Protein AF-A0A3B1CTA8-F1 (afdb_monomer_lite)

pLDDT: mean 93.37, std 6.61, range [57.34, 98.19]

Radius of gyration: 13.57 Å; chains: 1; bounding box: 31×24×38 Å

Secondary structure (DSSP, 8-state):
------EEEEEE-STT-EEEEEEEEE-TTS-EEEEEEEEE--TTSEEEEEE---S-BGGGTB-PPEEEEETTEEEEE---HHHHHHT-EEEEE----

Organism: NCBI:txid652676

Structure (mmCIF, N/CA/C/O backbone):
data_AF-A0A3B1CTA8-F1
#
_entry.id   AF-A0A3B1CTA8-F1
#
loop_
_atom_site.group_PDB
_atom_site.id
_atom_site.type_symbol
_atom_site.label_atom_id
_atom_site.label_alt_id
_atom_site.label_comp_id
_atom_site.label_asym_id
_atom_site.label_entity_id
_atom_site.label_seq_id
_atom_site.pdbx_PDB_ins_code
_atom_site.Cartn_x
_atom_site.Cartn_y
_atom_site.Cartn_z
_atom_site.occupancy
_atom_site.B_iso_or_equiv
_atom_site.auth_seq_id
_atom_site.auth_comp_id
_atom_site.auth_asym_id
_atom_site.auth_atom_id
_atom_site.pdbx_PDB_model_num
ATOM 1 N N . TYR A 1 1 ? 1.919 5.613 -18.106 1.00 69.62 1 TYR A N 1
ATOM 2 C CA . TYR A 1 1 ? 1.056 4.932 -17.127 1.00 69.62 1 TYR A CA 1
ATOM 3 C C . TYR A 1 1 ? 0.727 3.574 -17.699 1.00 69.62 1 TYR A C 1
ATOM 5 O O . TYR A 1 1 ? 0.422 3.510 -18.883 1.00 69.62 1 TYR A O 1
ATOM 13 N N . GLU A 1 2 ? 0.857 2.525 -16.899 1.00 77.50 2 GLU A N 1
ATOM 14 C CA . GLU A 1 2 ? 0.500 1.154 -17.264 1.00 77.50 2 GLU A CA 1
ATOM 15 C C . GLU A 1 2 ? -0.755 0.773 -16.477 1.00 77.50 2 GLU A C 1
ATOM 17 O O . GLU A 1 2 ? -0.893 1.169 -15.317 1.00 77.50 2 GLU A O 1
ATOM 22 N N . PHE A 1 3 ? -1.690 0.071 -17.114 1.00 84.62 3 PHE A N 1
ATOM 23 C CA . PHE A 1 3 ? -2.849 -0.468 -16.415 1.00 84.62 3 PHE A CA 1
ATOM 24 C C . PHE A 1 3 ? -2.487 -1.844 -15.859 1.00 84.62 3 PHE A C 1
ATOM 26 O O . PHE A 1 3 ? -2.187 -2.757 -16.623 1.00 84.62 3 PHE A O 1
ATOM 33 N N . VAL A 1 4 ? -2.540 -1.979 -14.536 1.00 89.25 4 VAL A N 1
ATOM 34 C CA . VAL A 1 4 ? -2.288 -3.230 -13.812 1.00 89.25 4 VAL A CA 1
ATOM 35 C C . VAL A 1 4 ? -3.454 -3.516 -12.864 1.00 89.25 4 VAL A C 1
ATOM 37 O O . VAL A 1 4 ? -4.062 -2.561 -12.367 1.00 89.25 4 VAL A O 1
ATOM 40 N N . PRO A 1 5 ? -3.763 -4.792 -12.564 1.00 92.88 5 PRO A N 1
ATOM 41 C CA . PRO A 1 5 ? -4.760 -5.133 -11.548 1.00 92.88 5 PRO A CA 1
ATOM 42 C C . PRO A 1 5 ? -4.442 -4.518 -10.177 1.00 92.88 5 PRO A C 1
ATOM 44 O O . PRO A 1 5 ? -5.342 -4.027 -9.496 1.00 92.88 5 PRO A O 1
ATOM 47 N N . GLY A 1 6 ? -3.156 -4.489 -9.807 1.00 95.69 6 GLY A N 1
ATOM 48 C CA . GLY A 1 6 ? -2.670 -3.977 -8.528 1.00 95.69 6 GLY A CA 1
ATOM 49 C C . GLY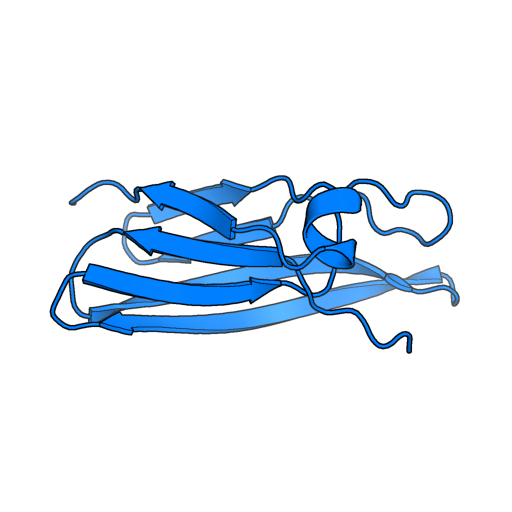 A 1 6 ? -2.832 -4.992 -7.397 1.00 95.69 6 GLY A C 1
ATOM 50 O O . GLY A 1 6 ? -3.832 -5.695 -7.316 1.00 95.69 6 GLY A O 1
ATOM 51 N N . ALA A 1 7 ? -1.857 -5.064 -6.492 1.00 97.62 7 ALA A N 1
ATOM 52 C CA . ALA A 1 7 ? -1.922 -5.986 -5.361 1.00 97.62 7 ALA A CA 1
ATOM 53 C C . ALA A 1 7 ? -3.040 -5.551 -4.406 1.00 97.62 7 ALA A C 1
ATOM 55 O O . ALA A 1 7 ? -3.199 -4.359 -4.144 1.00 97.62 7 ALA A O 1
ATOM 56 N N . ILE A 1 8 ? -3.803 -6.492 -3.856 1.00 98.19 8 ILE A N 1
ATOM 57 C CA . ILE A 1 8 ? -4.865 -6.172 -2.896 1.00 98.19 8 ILE A CA 1
ATOM 58 C C . ILE A 1 8 ? -4.265 -6.246 -1.496 1.00 98.19 8 ILE A C 1
ATOM 60 O O . ILE A 1 8 ? -3.949 -7.322 -1.010 1.00 98.19 8 ILE A O 1
ATOM 64 N N . LEU A 1 9 ? -4.095 -5.114 -0.826 1.00 97.88 9 LEU A N 1
ATOM 65 C CA . LEU A 1 9 ? -3.718 -5.083 0.580 1.00 97.88 9 LEU A CA 1
ATOM 66 C C . LEU A 1 9 ? -4.972 -5.206 1.444 1.00 97.88 9 LEU A C 1
ATOM 68 O O . LEU A 1 9 ? -5.754 -4.262 1.518 1.00 97.88 9 LEU A O 1
ATOM 72 N N . SER A 1 10 ? -5.128 -6.347 2.106 1.00 97.69 10 SER A N 1
ATOM 73 C CA . SER A 1 10 ? -6.157 -6.579 3.114 1.00 97.69 10 SER A CA 1
ATOM 74 C C . SER A 1 10 ? -5.583 -6.305 4.500 1.00 97.69 10 SER A C 1
ATOM 76 O O . SER A 1 10 ? -4.618 -6.943 4.927 1.00 97.69 10 SER A O 1
ATOM 78 N N . ILE A 1 11 ? -6.149 -5.314 5.183 1.00 96.56 11 ILE A N 1
ATOM 79 C CA . ILE A 1 11 ? -5.705 -4.840 6.493 1.00 96.56 11 ILE A CA 1
ATOM 80 C C . ILE A 1 11 ? -6.743 -5.246 7.531 1.00 96.56 11 ILE A C 1
ATOM 82 O O . ILE A 1 11 ? -7.910 -4.877 7.387 1.00 96.56 11 ILE A O 1
ATOM 86 N N . SER A 1 12 ? -6.312 -5.918 8.597 1.00 95.50 12 SER A N 1
ATOM 87 C CA . SER A 1 12 ? -7.089 -6.069 9.834 1.00 95.50 12 SER A CA 1
ATOM 88 C C . SER A 1 12 ? -6.459 -5.226 10.944 1.00 95.50 12 SER A C 1
ATOM 90 O O . SER A 1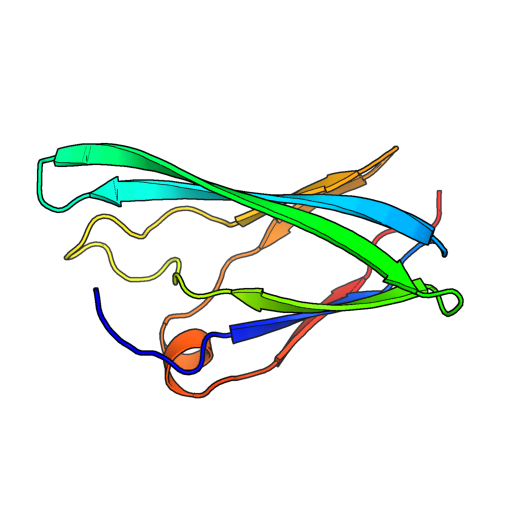 12 ? -5.240 -5.178 11.066 1.00 95.50 12 SER A O 1
ATOM 92 N N . GLY A 1 13 ? -7.260 -4.556 11.765 1.00 92.50 13 GLY A N 1
ATOM 93 C CA . GLY A 1 13 ? -6.776 -3.722 12.866 1.00 92.50 13 GLY A CA 1
ATOM 94 C C . GLY A 1 13 ? -7.917 -3.104 13.677 1.00 92.50 13 GLY A C 1
ATOM 95 O O . GLY A 1 13 ? -9.062 -3.549 13.558 1.00 92.50 13 GLY A O 1
ATOM 96 N N . PRO A 1 14 ? -7.644 -2.067 14.490 1.00 93.12 14 PRO A N 1
ATOM 97 C CA . PRO A 1 14 ? -8.682 -1.387 15.259 1.00 93.12 14 PRO A CA 1
ATOM 98 C C . PRO A 1 14 ? -9.815 -0.862 14.352 1.00 93.12 14 PRO A C 1
ATOM 100 O O . PRO A 1 14 ? -9.527 -0.336 13.270 1.00 93.12 14 PRO A O 1
ATOM 103 N N . PRO A 1 15 ? -11.096 -0.991 14.749 1.00 94.69 15 PRO A N 1
ATOM 104 C CA . PRO A 1 15 ? -12.223 -0.427 14.009 1.00 94.69 15 PRO A CA 1
ATOM 105 C C . PRO A 1 15 ? -12.103 1.083 13.812 1.00 94.69 15 PRO A C 1
ATOM 107 O O . PRO A 1 15 ? -11.680 1.800 14.717 1.00 94.69 15 PRO A O 1
ATOM 110 N N . LEU A 1 16 ? -12.523 1.566 12.638 1.00 94.81 16 LEU A N 1
ATOM 111 C CA . LEU A 1 16 ? -12.542 2.993 12.285 1.00 94.81 16 LEU A CA 1
ATOM 112 C C . LEU A 1 16 ? -11.171 3.692 12.392 1.00 94.81 16 LEU A C 1
ATOM 114 O O . LEU A 1 16 ? -11.090 4.920 12.462 1.00 94.81 16 LEU A O 1
ATOM 118 N N . ALA A 1 17 ? -10.081 2.926 12.368 1.00 94.44 17 ALA A N 1
ATOM 119 C CA . ALA A 1 17 ? -8.727 3.445 12.360 1.00 94.44 17 ALA A CA 1
ATOM 120 C C . ALA A 1 17 ? -8.425 4.122 11.023 1.00 94.44 17 ALA A C 1
ATOM 122 O O . ALA A 1 17 ? -8.593 3.538 9.951 1.00 94.44 17 ALA A O 1
ATOM 123 N N . LYS A 1 18 ? -7.928 5.358 11.092 1.00 96.62 18 LYS A N 1
ATOM 124 C CA . LYS A 1 18 ? -7.440 6.097 9.929 1.00 96.62 18 LYS A CA 1
ATOM 125 C C . LYS A 1 18 ? -5.985 5.729 9.663 1.00 96.62 18 LYS A C 1
ATOM 127 O O . LYS A 1 18 ? -5.126 5.955 10.513 1.00 96.62 18 LYS A O 1
ATOM 132 N N . LEU A 1 19 ? -5.722 5.222 8.464 1.00 96.69 19 LEU A N 1
ATOM 133 C CA . LEU A 1 19 ? -4.403 4.799 8.013 1.00 96.69 19 LEU A CA 1
ATOM 134 C C . LEU A 1 19 ? -3.960 5.622 6.805 1.00 96.69 19 LEU A C 1
ATOM 136 O O . LEU A 1 19 ? -4.759 5.943 5.923 1.00 96.69 19 LEU A O 1
ATOM 140 N N . THR A 1 20 ? -2.673 5.936 6.747 1.00 97.94 20 THR A N 1
ATOM 141 C CA . THR A 1 20 ? -2.009 6.540 5.594 1.00 97.94 20 THR A CA 1
ATOM 142 C C . THR A 1 20 ? -1.028 5.538 5.013 1.00 97.94 20 THR A C 1
ATOM 144 O O . THR A 1 20 ? -0.179 5.016 5.721 1.00 97.94 20 THR A O 1
ATOM 147 N N . ILE A 1 21 ? -1.160 5.279 3.718 1.00 97.88 21 ILE A N 1
ATOM 148 C CA . ILE A 1 21 ? -0.312 4.385 2.943 1.00 97.88 21 ILE A CA 1
ATOM 149 C C . ILE A 1 21 ? 0.534 5.252 2.016 1.00 97.88 21 ILE A C 1
ATOM 151 O O . ILE A 1 21 ? -0.013 5.954 1.161 1.00 97.88 21 ILE A O 1
ATOM 155 N N . GLU A 1 22 ? 1.851 5.200 2.170 1.00 98.06 22 GLU A N 1
ATOM 156 C CA . GLU A 1 22 ? 2.803 5.963 1.368 1.00 98.06 22 GLU A CA 1
ATOM 157 C C . GLU A 1 22 ? 3.773 5.054 0.619 1.00 98.06 22 GLU A C 1
ATOM 159 O O . GLU A 1 22 ? 4.224 4.033 1.131 1.00 98.06 22 GLU A O 1
ATOM 164 N N . TYR A 1 23 ? 4.124 5.449 -0.601 1.00 97.62 23 TYR A N 1
ATOM 165 C CA . TYR A 1 23 ? 5.128 4.776 -1.413 1.00 97.62 23 TYR A CA 1
ATOM 166 C C . TYR A 1 23 ? 5.955 5.803 -2.172 1.00 97.62 23 TYR A C 1
ATOM 168 O O . TYR A 1 23 ? 5.424 6.606 -2.943 1.00 97.62 23 TYR A O 1
ATOM 176 N N . LYS A 1 24 ? 7.267 5.782 -1.947 1.00 96.56 24 LYS A N 1
ATOM 177 C CA . LYS A 1 24 ? 8.219 6.668 -2.618 1.00 96.56 24 LYS A CA 1
ATOM 178 C C . LYS A 1 24 ? 8.745 5.981 -3.871 1.00 96.56 24 LYS A C 1
ATOM 180 O O . LYS A 1 24 ? 9.118 4.816 -3.814 1.00 96.56 24 LYS A O 1
ATOM 185 N N . TYR A 1 25 ? 8.816 6.689 -4.986 1.00 93.44 25 TYR A N 1
ATOM 186 C CA . TYR A 1 25 ? 9.382 6.140 -6.216 1.00 93.44 25 TYR A CA 1
ATOM 187 C C . TYR A 1 25 ? 10.106 7.202 -7.013 1.00 93.44 25 TYR A C 1
ATOM 189 O O . TYR A 1 25 ? 9.795 8.393 -6.919 1.00 93.44 25 TYR A O 1
ATOM 197 N N . ARG A 1 26 ? 11.050 6.757 -7.836 1.00 90.50 26 ARG A N 1
ATOM 198 C CA . ARG A 1 26 ? 11.714 7.626 -8.796 1.00 90.50 26 ARG A CA 1
ATOM 199 C C . ARG A 1 26 ? 11.031 7.475 -10.145 1.00 90.50 26 ARG A C 1
ATOM 201 O O . ARG A 1 26 ? 10.961 6.391 -10.701 1.00 90.50 26 ARG A O 1
ATOM 208 N N . SER A 1 27 ? 10.491 8.568 -10.666 1.00 86.38 27 SER A N 1
ATOM 209 C CA . SER A 1 27 ? 9.908 8.584 -12.011 1.00 86.38 27 SER A CA 1
ATOM 210 C C . SER A 1 27 ? 10.978 8.371 -13.090 1.00 86.38 27 SER A C 1
ATOM 212 O O . SER A 1 27 ? 12.149 8.671 -12.868 1.00 86.38 27 SER A O 1
ATOM 214 N N . MET A 1 28 ? 10.564 7.973 -14.297 1.00 84.75 28 MET A N 1
ATOM 215 C CA . MET A 1 28 ? 11.454 7.840 -15.468 1.00 84.75 28 MET A CA 1
ATOM 216 C C . MET A 1 28 ? 12.215 9.132 -15.812 1.00 84.75 28 MET A C 1
ATOM 218 O O . MET A 1 28 ? 13.303 9.086 -16.370 1.00 84.75 28 MET A O 1
ATOM 222 N N . ALA A 1 29 ? 11.672 10.295 -15.436 1.00 87.38 29 ALA A N 1
ATOM 223 C CA . ALA A 1 29 ? 12.337 11.594 -15.571 1.00 87.38 29 ALA A CA 1
ATOM 224 C C . ALA A 1 29 ? 13.371 11.872 -14.457 1.00 87.38 29 ALA A C 1
ATOM 226 O O . ALA A 1 29 ? 13.822 13.005 -14.293 1.00 87.38 29 ALA A O 1
ATOM 227 N N . GLY A 1 30 ? 13.689 10.877 -13.627 1.00 87.06 30 GLY A N 1
ATOM 228 C CA . GLY A 1 30 ? 14.672 10.966 -12.554 1.00 87.06 30 GLY A CA 1
ATOM 229 C C . GLY A 1 30 ? 14.221 11.748 -11.318 1.00 87.06 30 GLY A C 1
ATOM 230 O O . GLY A 1 30 ? 15.063 11.998 -10.458 1.00 87.06 30 GLY A O 1
ATOM 231 N N . ARG A 1 31 ? 12.939 12.125 -11.203 1.00 90.56 31 ARG A N 1
ATOM 232 C CA . ARG A 1 31 ? 12.395 12.877 -10.054 1.00 90.56 31 ARG A CA 1
ATOM 233 C C . ARG A 1 31 ? 11.760 11.961 -9.019 1.00 90.56 31 ARG A C 1
ATOM 235 O O . ARG A 1 31 ? 10.992 11.076 -9.407 1.00 90.56 31 ARG A O 1
ATOM 242 N N . ASP A 1 32 ? 11.987 12.258 -7.746 1.00 93.62 32 ASP A N 1
ATOM 243 C CA . ASP A 1 32 ? 11.326 11.584 -6.631 1.00 93.62 32 ASP A CA 1
ATOM 244 C C . ASP A 1 32 ? 9.854 11.994 -6.536 1.00 93.62 32 ASP A C 1
ATOM 246 O O . ASP A 1 32 ? 9.477 13.157 -6.714 1.00 93.62 32 ASP A O 1
ATOM 250 N N . ARG A 1 33 ? 9.002 11.007 -6.284 1.00 94.94 33 ARG A N 1
ATOM 251 C CA . ARG A 1 33 ? 7.553 11.138 -6.173 1.00 94.94 33 ARG A CA 1
ATOM 252 C C . ARG A 1 33 ? 7.056 10.324 -4.991 1.00 94.94 33 ARG A C 1
ATOM 254 O O . ARG A 1 33 ? 7.677 9.343 -4.588 1.00 94.94 33 ARG A O 1
ATOM 261 N N . VAL A 1 34 ? 5.902 10.726 -4.470 1.00 96.44 34 VAL A N 1
ATOM 262 C CA . VAL A 1 34 ? 5.200 10.000 -3.413 1.00 96.44 34 VAL A CA 1
ATOM 263 C C . VAL A 1 34 ? 3.795 9.681 -3.892 1.00 96.44 34 VAL A C 1
ATOM 265 O O . VAL A 1 34 ? 3.036 10.573 -4.264 1.00 96.44 34 VAL A O 1
ATOM 268 N N . TYR A 1 35 ? 3.457 8.399 -3.890 1.00 95.25 35 TYR A N 1
ATOM 269 C CA . TYR A 1 35 ? 2.078 7.942 -3.877 1.00 95.25 35 TYR A CA 1
ATOM 270 C C . TYR A 1 35 ? 1.594 7.936 -2.432 1.00 95.25 35 TYR A C 1
ATOM 272 O O . TYR A 1 35 ? 2.272 7.395 -1.561 1.00 95.25 35 TYR A O 1
ATOM 280 N N . LYS A 1 36 ? 0.432 8.537 -2.184 1.00 97.38 36 LYS A N 1
ATOM 281 C CA . LYS A 1 36 ? -0.173 8.626 -0.857 1.00 97.38 36 LYS A CA 1
ATOM 282 C C . LYS A 1 36 ? -1.656 8.318 -0.956 1.00 97.38 36 LYS A C 1
ATOM 284 O O . LYS A 1 36 ? -2.349 8.886 -1.800 1.00 97.38 36 LYS A O 1
ATOM 289 N N . LYS A 1 37 ? -2.142 7.442 -0.083 1.00 97.06 37 LYS A N 1
ATOM 290 C CA . LYS A 1 37 ? -3.558 7.094 0.027 1.00 97.06 37 LYS A CA 1
ATOM 291 C C . LYS A 1 37 ? -3.954 7.009 1.489 1.00 97.06 37 LYS A C 1
ATOM 293 O O . LYS A 1 37 ? -3.267 6.380 2.282 1.00 97.06 37 LYS A O 1
ATOM 298 N N . THR A 1 38 ? -5.074 7.625 1.838 1.00 97.12 38 THR A N 1
ATOM 299 C CA . THR A 1 38 ? -5.660 7.506 3.173 1.00 97.12 38 THR A CA 1
ATOM 300 C C . THR A 1 38 ? -6.862 6.582 3.104 1.00 97.12 38 THR A C 1
ATOM 302 O O . THR A 1 38 ? -7.690 6.713 2.203 1.00 97.12 38 THR A O 1
ATOM 305 N N . VAL A 1 39 ? -6.951 5.656 4.052 1.00 96.56 39 VAL A N 1
ATOM 306 C CA . VAL A 1 39 ? -8.067 4.719 4.191 1.00 96.56 39 VAL A CA 1
ATOM 307 C C . VAL A 1 39 ? -8.528 4.673 5.638 1.00 96.56 39 VAL A C 1
ATOM 309 O O . VAL A 1 39 ? -7.798 5.072 6.545 1.00 96.56 39 VAL A O 1
ATOM 312 N N . VAL A 1 40 ? -9.754 4.214 5.849 1.00 96.62 40 VAL A N 1
ATOM 313 C CA . VAL A 1 40 ? -10.319 4.007 7.181 1.00 96.62 40 VAL A CA 1
ATOM 314 C C . VAL A 1 40 ? -10.753 2.551 7.261 1.00 96.62 40 VAL A C 1
ATOM 316 O O . VAL A 1 40 ? -11.414 2.069 6.339 1.00 96.62 40 VAL A O 1
ATOM 319 N N . THR A 1 41 ? -10.354 1.838 8.313 1.00 95.06 41 THR A N 1
ATOM 320 C CA . THR A 1 41 ? -10.839 0.471 8.542 1.00 95.06 41 THR A CA 1
ATOM 321 C C . THR A 1 41 ? -12.346 0.490 8.790 1.00 95.06 41 THR A C 1
ATOM 323 O O . THR A 1 41 ? -12.893 1.421 9.384 1.00 95.06 41 THR A O 1
ATOM 326 N N . GLY A 1 42 ? -13.051 -0.539 8.323 1.00 95.38 42 GLY A N 1
ATOM 327 C CA . GLY A 1 42 ? -14.482 -0.678 8.570 1.00 95.38 42 GLY A CA 1
ATOM 328 C C . GLY A 1 42 ? -14.805 -0.894 10.052 1.00 95.38 42 GLY A C 1
ATOM 329 O O . GLY A 1 42 ? -13.921 -1.056 10.894 1.00 95.38 42 GLY A O 1
ATOM 330 N N . GLN A 1 43 ? -16.098 -0.974 10.373 1.00 95.44 43 GLN A N 1
ATOM 331 C CA . GLN A 1 43 ? -16.557 -1.280 11.736 1.00 95.44 43 GLN A CA 1
ATOM 332 C C . GLN A 1 43 ? -16.053 -2.640 12.247 1.00 95.44 43 GLN A C 1
ATOM 334 O O . GLN A 1 43 ? -15.867 -2.819 13.444 1.00 95.44 43 GLN A O 1
ATOM 339 N N . SER A 1 44 ? -15.782 -3.586 11.345 1.00 95.19 44 SER A N 1
ATOM 340 C CA . SER A 1 44 ? -15.182 -4.882 11.678 1.00 95.19 44 SER A CA 1
ATOM 341 C C . SER A 1 44 ? -13.657 -4.836 11.831 1.00 95.19 44 SER A C 1
ATOM 343 O O . SER A 1 44 ? -13.034 -5.890 11.931 1.00 95.19 44 SER A O 1
ATOM 345 N N . GLY A 1 45 ? -13.037 -3.656 11.733 1.00 94.81 45 GLY A N 1
ATOM 346 C CA . GLY A 1 45 ? -11.583 -3.506 11.741 1.00 94.81 45 GLY A CA 1
ATOM 347 C C . GLY A 1 45 ? -10.892 -3.898 10.436 1.00 94.81 45 GLY A C 1
ATOM 348 O O . GLY A 1 45 ? -9.674 -4.018 10.421 1.00 94.81 45 GLY A O 1
ATOM 349 N N . LYS A 1 46 ? -11.634 -4.105 9.337 1.00 96.69 46 LYS A N 1
ATOM 350 C CA . LYS A 1 46 ? -11.078 -4.581 8.058 1.00 96.69 46 LYS A CA 1
ATOM 351 C C . LYS A 1 46 ? -11.203 -3.560 6.934 1.00 96.69 46 LYS A C 1
ATOM 353 O O . LYS A 1 46 ? -12.198 -2.838 6.877 1.00 96.69 46 LYS A O 1
ATOM 358 N N . VAL A 1 47 ? -10.222 -3.510 6.037 1.00 97.38 47 VAL A N 1
ATOM 359 C CA . VAL A 1 47 ? -10.290 -2.751 4.776 1.00 97.38 47 VAL A CA 1
ATOM 360 C C . VAL A 1 47 ? -9.384 -3.371 3.718 1.00 97.38 47 VAL A C 1
ATOM 362 O O . VAL A 1 47 ? -8.267 -3.777 4.027 1.00 97.38 47 VAL A O 1
ATOM 365 N N . ASP A 1 48 ? -9.850 -3.374 2.469 1.00 97.62 48 ASP A N 1
ATOM 366 C CA . ASP A 1 48 ? -9.066 -3.796 1.311 1.00 97.62 48 ASP A CA 1
ATOM 367 C C . ASP A 1 48 ? -8.676 -2.586 0.455 1.00 97.62 48 ASP A C 1
ATOM 369 O O . ASP A 1 48 ? -9.474 -1.675 0.209 1.00 97.62 48 ASP A O 1
ATOM 373 N N . VAL A 1 49 ? -7.425 -2.561 -0.003 1.00 97.06 49 VAL A N 1
ATOM 374 C CA . VAL A 1 49 ? -6.851 -1.441 -0.751 1.00 97.06 49 VAL A CA 1
ATOM 375 C C . VAL A 1 49 ? -6.000 -1.946 -1.903 1.00 97.06 49 VAL A C 1
ATOM 377 O O . VAL A 1 49 ? -5.014 -2.639 -1.692 1.00 97.06 49 VAL A O 1
ATOM 380 N N . THR A 1 50 ? -6.297 -1.515 -3.125 1.00 97.62 50 THR A N 1
ATOM 381 C CA . THR A 1 50 ? -5.424 -1.790 -4.273 1.00 97.62 50 THR A CA 1
ATOM 382 C C . THR A 1 50 ? -4.143 -0.950 -4.220 1.00 97.62 50 THR A C 1
ATOM 384 O O . THR A 1 50 ? -4.202 0.281 -4.088 1.00 97.62 50 THR A O 1
ATOM 387 N N . LEU A 1 51 ? -2.995 -1.615 -4.348 1.00 97.00 51 LEU A N 1
ATOM 388 C CA . LEU A 1 51 ? -1.650 -1.052 -4.419 1.00 97.00 51 LEU A CA 1
ATOM 389 C C . LEU A 1 51 ? -1.100 -1.211 -5.848 1.00 97.00 51 LEU A C 1
ATOM 391 O O . LEU A 1 51 ? -0.900 -2.340 -6.300 1.00 97.00 51 LEU A O 1
ATOM 395 N N . PRO A 1 52 ? -0.867 -0.106 -6.577 1.00 95.31 52 PRO A N 1
ATOM 396 C CA . PRO A 1 52 ? -0.522 -0.177 -7.998 1.00 95.31 52 PRO A CA 1
ATOM 397 C C . PRO A 1 52 ? 0.979 -0.318 -8.291 1.00 95.31 52 PRO A C 1
ATOM 399 O O . PRO A 1 52 ? 1.330 -0.562 -9.439 1.00 95.31 52 PRO A O 1
ATOM 402 N N . TYR A 1 53 ? 1.860 -0.128 -7.305 1.00 95.25 53 TYR A N 1
ATOM 403 C CA . TYR A 1 53 ? 3.312 -0.172 -7.496 1.00 95.25 53 TYR A CA 1
ATOM 404 C C . TYR A 1 53 ? 3.898 -1.387 -6.790 1.00 95.25 53 TYR A C 1
ATOM 406 O O . TYR A 1 53 ? 3.420 -1.786 -5.728 1.00 95.25 53 TYR A O 1
ATOM 414 N N . SER A 1 54 ? 4.944 -1.966 -7.366 1.00 95.88 54 SER A N 1
ATOM 415 C CA . SER A 1 54 ? 5.710 -3.029 -6.720 1.00 95.88 54 SER A CA 1
ATOM 416 C C . SER A 1 54 ? 6.991 -2.484 -6.111 1.00 95.88 54 SER A C 1
ATOM 418 O O . SER A 1 54 ? 7.387 -1.347 -6.341 1.00 95.88 54 SER A O 1
ATOM 420 N N . SER A 1 55 ? 7.650 -3.298 -5.304 1.00 96.69 55 SER A N 1
ATOM 421 C CA . SER A 1 55 ? 8.950 -3.024 -4.695 1.00 96.69 55 SER A CA 1
ATOM 422 C C . SER A 1 55 ? 10.102 -3.712 -5.450 1.00 96.69 55 SER A C 1
ATOM 424 O O . SER A 1 55 ? 11.230 -3.709 -4.963 1.00 96.69 55 SER A O 1
ATOM 426 N N . GLU A 1 56 ? 9.826 -4.328 -6.607 1.00 95.75 56 GLU A N 1
ATOM 427 C CA . GLU A 1 56 ? 10.731 -5.240 -7.335 1.00 95.75 56 GLU A CA 1
ATOM 428 C C . GLU A 1 56 ? 11.065 -4.766 -8.755 1.00 95.75 56 GLU A C 1
ATOM 430 O O . GLU A 1 56 ? 11.451 -5.556 -9.613 1.00 95.75 56 GLU A O 1
ATOM 435 N N . ARG A 1 57 ? 10.930 -3.465 -9.019 1.00 91.94 57 ARG A N 1
ATOM 436 C CA . ARG A 1 57 ? 11.102 -2.883 -10.355 1.00 91.94 57 ARG A CA 1
ATOM 437 C C . ARG A 1 57 ? 12.205 -1.813 -10.361 1.00 91.94 57 ARG A C 1
ATOM 439 O O . ARG A 1 57 ? 11.928 -0.613 -10.491 1.00 91.94 57 ARG A O 1
ATOM 446 N N . PRO A 1 58 ? 13.485 -2.212 -10.177 1.00 89.75 58 PRO A N 1
ATOM 447 C CA . PRO A 1 58 ? 14.621 -1.287 -10.196 1.00 89.75 58 PRO A CA 1
ATOM 448 C C . PRO A 1 58 ? 14.834 -0.638 -11.567 1.00 89.75 58 PRO A C 1
ATOM 450 O O . PRO A 1 58 ? 15.330 0.485 -11.630 1.00 89.75 58 PRO A O 1
ATOM 453 N N . ASP A 1 59 ? 14.403 -1.304 -12.641 1.00 88.75 59 ASP A N 1
ATOM 454 C CA . ASP A 1 59 ? 14.406 -0.813 -14.023 1.00 88.75 59 ASP A CA 1
ATOM 455 C C . ASP A 1 59 ? 13.675 0.528 -14.183 1.00 88.75 59 ASP A C 1
ATOM 457 O O . ASP A 1 59 ? 14.044 1.335 -15.035 1.00 88.75 59 ASP A O 1
ATOM 461 N N . ILE A 1 60 ? 12.677 0.790 -13.334 1.00 87.31 60 ILE A N 1
ATOM 462 C CA . ILE A 1 60 ? 11.847 2.002 -13.375 1.00 87.31 60 ILE A CA 1
ATOM 463 C C . ILE A 1 60 ? 11.771 2.729 -12.025 1.00 87.31 60 ILE A C 1
ATOM 465 O O . ILE A 1 60 ? 10.844 3.502 -11.787 1.00 87.31 60 ILE A O 1
ATOM 469 N N . GLY A 1 61 ? 12.735 2.494 -11.127 1.00 86.44 61 GLY A N 1
ATOM 470 C CA . GLY A 1 61 ? 12.848 3.234 -9.864 1.00 86.44 61 GLY A CA 1
ATOM 471 C C . GLY A 1 61 ? 11.770 2.918 -8.818 1.00 86.44 61 GLY A C 1
ATOM 472 O O . GLY A 1 61 ? 11.495 3.755 -7.951 1.00 86.44 61 GLY A O 1
ATOM 473 N N . GLN A 1 62 ? 11.164 1.732 -8.893 1.00 91.69 62 GLN A N 1
ATOM 474 C CA . GLN A 1 62 ? 10.145 1.226 -7.972 1.00 91.69 62 GLN A CA 1
ATOM 475 C C . GLN A 1 62 ? 10.732 0.120 -7.080 1.00 91.69 62 GLN A C 1
ATOM 477 O O . GLN A 1 62 ? 10.566 -1.075 -7.320 1.00 91.69 62 GLN A O 1
ATOM 482 N N . THR A 1 63 ? 11.471 0.537 -6.053 1.00 92.56 63 THR A N 1
ATOM 483 C CA . THR A 1 63 ? 12.183 -0.362 -5.122 1.00 92.56 63 THR A CA 1
ATOM 484 C C . THR A 1 63 ? 11.851 -0.112 -3.652 1.00 92.56 63 THR A C 1
ATOM 486 O O . THR A 1 63 ? 12.325 -0.827 -2.769 1.00 92.56 63 THR A O 1
ATOM 489 N N . SER A 1 64 ? 11.044 0.909 -3.358 1.00 95.62 64 SER A N 1
ATOM 490 C CA . SER A 1 64 ? 10.685 1.249 -1.981 1.00 95.62 64 SER A CA 1
ATOM 491 C C . SER A 1 64 ? 9.751 0.215 -1.371 1.00 95.62 64 SER A C 1
ATOM 493 O O . SER A 1 64 ? 9.067 -0.530 -2.066 1.00 95.62 64 SER A O 1
ATOM 495 N N . ARG A 1 65 ? 9.653 0.217 -0.043 1.00 97.69 65 ARG A N 1
ATOM 496 C CA . ARG A 1 65 ? 8.552 -0.432 0.679 1.00 97.69 65 ARG A CA 1
ATOM 497 C C . ARG A 1 65 ? 7.414 0.564 0.868 1.00 97.69 65 ARG A C 1
ATOM 499 O O . ARG A 1 65 ? 7.663 1.758 1.050 1.00 97.69 65 ARG A O 1
ATOM 506 N N . TYR A 1 66 ? 6.185 0.065 0.876 1.00 97.81 66 TYR A N 1
ATOM 507 C CA . TYR A 1 66 ? 5.041 0.837 1.342 1.00 97.81 66 TYR A CA 1
ATOM 508 C C . TYR A 1 66 ? 5.177 1.094 2.840 1.00 97.81 6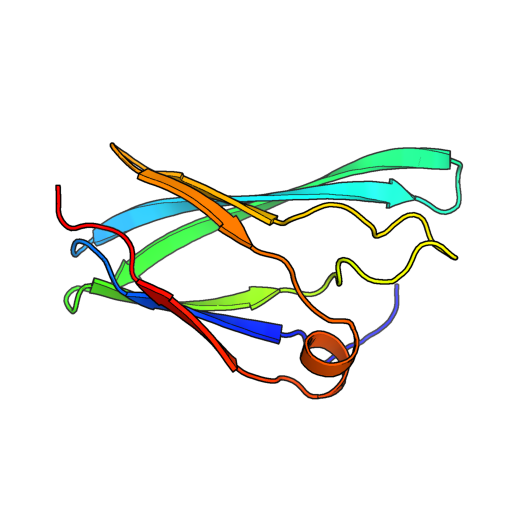6 TYR A C 1
ATOM 510 O O . TYR A 1 66 ? 5.501 0.171 3.583 1.00 97.81 66 TYR A O 1
ATOM 518 N N . GLN A 1 67 ? 4.915 2.320 3.275 1.00 97.81 67 GLN A N 1
ATOM 519 C CA . GLN A 1 67 ? 4.777 2.678 4.685 1.00 97.81 67 GLN A CA 1
ATOM 520 C C . GLN A 1 67 ? 3.296 2.813 5.007 1.00 97.81 67 GLN A C 1
ATOM 522 O O . GLN A 1 67 ? 2.569 3.476 4.270 1.00 97.81 67 GLN A O 1
ATOM 527 N N . ILE A 1 68 ? 2.844 2.158 6.071 1.00 96.69 68 ILE A N 1
ATOM 528 C CA . ILE A 1 68 ? 1.461 2.198 6.542 1.00 96.69 68 ILE A CA 1
ATOM 529 C C . ILE A 1 68 ? 1.482 2.752 7.961 1.00 96.69 68 ILE A C 1
ATOM 531 O O . ILE A 1 6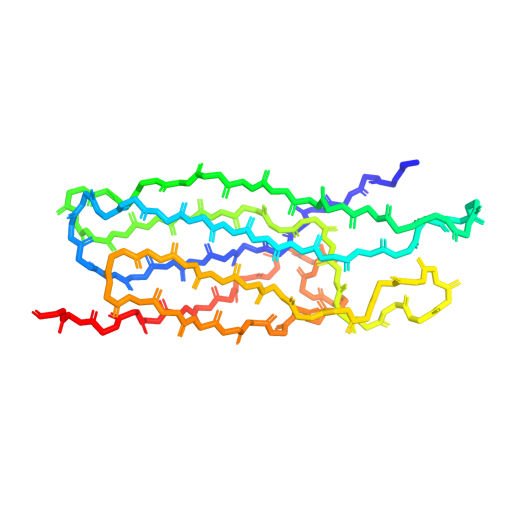8 ? 2.051 2.141 8.865 1.00 96.69 68 ILE A O 1
ATOM 535 N N . GLU A 1 69 ? 0.864 3.911 8.144 1.00 95.75 69 GLU A N 1
ATOM 536 C CA . GLU A 1 69 ? 0.914 4.679 9.385 1.00 95.75 69 GLU A CA 1
ATOM 537 C C . GLU A 1 69 ? -0.488 5.007 9.892 1.00 95.75 69 GLU A C 1
ATOM 539 O O . GLU A 1 69 ? -1.382 5.354 9.120 1.00 95.75 69 GLU A O 1
ATOM 544 N N . GLY A 1 70 ? -0.671 4.939 11.204 1.00 92.56 70 GLY A N 1
ATOM 545 C CA . GLY A 1 70 ? -1.896 5.289 11.912 1.00 92.56 70 GLY A CA 1
ATOM 546 C C . GLY A 1 70 ? -1.596 5.647 13.364 1.00 92.56 70 GLY A C 1
ATOM 547 O O . GLY A 1 70 ? -0.443 5.663 13.794 1.00 92.56 70 GLY A O 1
ATOM 548 N N . ILE A 1 71 ? -2.634 5.933 14.149 1.00 89.81 71 ILE A N 1
ATOM 549 C CA . ILE A 1 71 ? -2.460 6.200 15.583 1.00 89.81 71 ILE A CA 1
ATOM 550 C C . ILE A 1 71 ? -1.886 4.944 16.251 1.00 89.81 71 ILE A C 1
ATOM 552 O O . ILE A 1 71 ? -2.520 3.895 16.228 1.00 89.81 71 ILE A O 1
ATOM 556 N N . GLY A 1 72 ? -0.679 5.055 16.815 1.00 85.31 72 GLY A N 1
ATOM 557 C CA . GLY A 1 72 ? 0.003 3.947 17.493 1.00 85.31 72 GLY A CA 1
ATOM 558 C C . GLY A 1 72 ? 0.518 2.836 16.570 1.00 85.31 72 GLY A C 1
ATOM 559 O O . GLY A 1 72 ? 0.994 1.819 17.063 1.00 85.31 72 GLY A O 1
ATOM 560 N N . VAL A 1 73 ? 0.450 3.016 15.246 1.00 88.50 73 VAL A N 1
ATOM 561 C CA . VAL A 1 73 ? 0.832 1.993 14.264 1.00 88.50 73 VAL A CA 1
ATOM 562 C C . V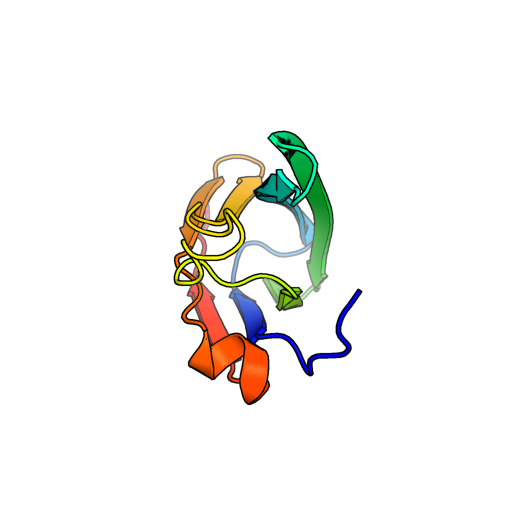AL A 1 73 ? 1.765 2.585 13.214 1.00 88.50 73 VAL A C 1
ATOM 564 O O . VAL A 1 73 ? 1.447 3.587 12.578 1.00 88.50 73 VAL A O 1
ATOM 567 N N . SER A 1 74 ? 2.894 1.920 12.983 1.00 93.19 74 SER A N 1
ATOM 568 C CA . SER A 1 74 ? 3.775 2.160 11.840 1.00 93.19 74 SER A CA 1
ATOM 569 C C . SER A 1 74 ? 4.355 0.824 11.388 1.00 93.19 74 SER A C 1
ATOM 571 O O . SER A 1 74 ? 4.946 0.096 12.185 1.00 93.19 74 SER A O 1
ATOM 573 N N . THR A 1 75 ? 4.135 0.461 10.126 1.00 94.94 75 THR A N 1
ATOM 574 C CA . THR A 1 75 ? 4.658 -0.781 9.548 1.00 94.94 75 THR A CA 1
ATOM 575 C C . THR A 1 75 ? 5.051 -0.590 8.090 1.00 94.94 75 THR A C 1
ATOM 577 O O . THR A 1 75 ? 4.582 0.334 7.422 1.00 94.94 75 THR A O 1
ATOM 580 N N . SER A 1 76 ? 5.903 -1.484 7.584 1.00 96.19 76 SER A N 1
ATOM 581 C CA . SER A 1 76 ? 6.352 -1.453 6.195 1.00 96.19 76 SER A CA 1
ATOM 582 C C . SER A 1 76 ? 6.051 -2.748 5.447 1.00 96.19 76 SER A C 1
ATOM 584 O O . SER A 1 76 ? 6.376 -3.850 5.896 1.00 96.19 76 SER A O 1
ATOM 586 N N . LEU A 1 77 ? 5.501 -2.611 4.244 1.00 96.94 77 LEU A N 1
ATOM 587 C CA . LEU A 1 77 ? 5.122 -3.725 3.385 1.00 96.94 77 LEU A CA 1
ATOM 588 C C . LEU A 1 77 ? 5.959 -3.729 2.108 1.00 96.94 77 LEU A C 1
ATOM 590 O O . LEU A 1 77 ? 6.075 -2.724 1.408 1.00 96.94 77 LEU A O 1
ATOM 594 N N . PHE A 1 78 ? 6.518 -4.890 1.793 1.00 97.50 78 PHE A N 1
ATOM 595 C CA . PHE A 1 78 ? 7.095 -5.157 0.485 1.00 97.50 78 PHE A CA 1
ATOM 596 C C . PHE A 1 78 ? 6.027 -5.748 -0.420 1.00 97.50 78 PHE A C 1
ATOM 598 O O . PHE A 1 78 ? 5.342 -6.689 -0.017 1.00 97.50 78 PHE A O 1
ATOM 605 N N . VAL A 1 79 ? 5.891 -5.204 -1.625 1.00 97.69 79 VAL A N 1
ATOM 606 C CA . VAL A 1 79 ? 4.889 -5.658 -2.590 1.00 97.69 79 VAL A CA 1
ATOM 607 C C . VAL A 1 79 ? 5.614 -6.285 -3.779 1.00 97.69 79 VAL A C 1
ATOM 609 O O . VAL A 1 79 ? 6.225 -5.553 -4.554 1.00 97.69 79 VAL A O 1
ATOM 612 N N . PRO A 1 80 ? 5.569 -7.618 -3.945 1.00 97.19 80 PRO A N 1
ATOM 613 C CA . PRO A 1 80 ? 6.180 -8.274 -5.095 1.00 97.19 80 PRO A CA 1
ATOM 614 C C . PRO A 1 80 ? 5.520 -7.858 -6.410 1.00 97.19 80 PRO A C 1
ATOM 616 O O . PRO A 1 80 ? 4.304 -7.645 -6.451 1.00 97.19 80 PRO A O 1
ATOM 619 N N . GLU A 1 81 ? 6.288 -7.829 -7.497 1.00 96.38 81 GLU A N 1
ATOM 620 C CA . GLU A 1 81 ? 5.765 -7.478 -8.828 1.00 96.38 81 GLU A CA 1
ATOM 621 C C . GLU A 1 81 ? 4.649 -8.431 -9.254 1.00 96.38 81 GLU A C 1
ATOM 623 O O . GLU A 1 81 ? 3.581 -8.009 -9.695 1.00 96.38 81 GLU A O 1
ATOM 628 N N . ASN A 1 82 ? 4.845 -9.731 -9.024 1.00 96.56 82 ASN A N 1
ATOM 629 C CA . ASN A 1 82 ? 3.844 -10.738 -9.354 1.00 96.56 82 ASN A CA 1
ATOM 630 C C . ASN A 1 82 ? 2.493 -10.465 -8.666 1.00 96.56 82 ASN A C 1
ATOM 632 O O . ASN A 1 82 ? 1.440 -10.704 -9.253 1.00 96.56 82 ASN A O 1
ATOM 636 N N . SER A 1 83 ? 2.496 -9.926 -7.443 1.00 97.12 83 SER A N 1
ATOM 637 C CA . SER A 1 83 ? 1.254 -9.594 -6.740 1.00 97.12 83 SER A CA 1
ATOM 638 C C . SER A 1 83 ? 0.503 -8.443 -7.408 1.00 97.12 83 SER A C 1
ATOM 640 O O . SER A 1 83 ? -0.723 -8.485 -7.484 1.00 97.12 83 SER A O 1
ATOM 642 N N . VAL A 1 84 ? 1.227 -7.449 -7.932 1.00 96.44 84 VAL A N 1
ATOM 643 C CA . VAL A 1 84 ? 0.653 -6.321 -8.685 1.00 96.44 84 VAL A CA 1
ATOM 644 C C . VAL A 1 84 ? 0.071 -6.794 -10.013 1.00 96.44 84 VAL A C 1
ATOM 646 O O . VAL A 1 84 ? -1.056 -6.438 -10.353 1.00 96.44 84 VAL A O 1
ATOM 649 N N . MET A 1 85 ? 0.804 -7.648 -10.726 1.00 96.25 85 MET A N 1
ATOM 650 C CA . MET A 1 85 ? 0.406 -8.139 -12.047 1.00 96.25 85 MET A CA 1
ATOM 651 C C . MET A 1 85 ? -0.781 -9.106 -12.008 1.00 96.25 85 MET A C 1
ATOM 653 O O . MET A 1 85 ? -1.534 -9.185 -12.974 1.00 96.25 85 MET A O 1
ATOM 657 N N . THR A 1 86 ? -0.970 -9.830 -10.901 1.00 96.50 86 THR A N 1
ATOM 658 C CA . THR A 1 86 ? -2.022 -10.858 -10.769 1.00 96.50 86 THR A CA 1
ATOM 659 C C . THR A 1 86 ? -3.193 -10.449 -9.880 1.00 96.50 86 THR A C 1
ATOM 661 O O . THR A 1 86 ? -4.160 -11.198 -9.770 1.00 96.50 86 THR A O 1
ATOM 664 N N . GLY A 1 87 ? -3.131 -9.283 -9.231 1.00 96.50 87 GLY A N 1
ATOM 665 C CA . GLY A 1 87 ? -4.162 -8.877 -8.276 1.00 96.50 87 GLY A CA 1
ATOM 666 C C . GLY A 1 87 ? -4.133 -9.672 -6.970 1.00 96.50 87 GLY A C 1
ATOM 667 O O . GLY A 1 87 ? -5.162 -9.831 -6.317 1.00 96.50 87 GLY A O 1
ATOM 668 N N . ARG A 1 88 ? -2.972 -10.224 -6.594 1.00 97.38 88 ARG A N 1
ATOM 669 C CA . ARG A 1 88 ? -2.853 -11.098 -5.422 1.00 97.38 88 ARG A CA 1
ATOM 670 C C . ARG A 1 88 ? -3.105 -10.324 -4.131 1.00 97.38 88 ARG A C 1
ATOM 672 O O . ARG A 1 88 ? -2.578 -9.225 -3.941 1.00 97.38 88 ARG A O 1
ATOM 679 N N . THR A 1 89 ? -3.825 -10.958 -3.211 1.00 98.06 89 THR A N 1
ATOM 680 C CA . THR A 1 89 ? -4.038 -10.426 -1.867 1.00 98.06 89 THR A CA 1
ATOM 681 C C . THR A 1 89 ? -2.803 -10.598 -0.982 1.00 98.06 89 THR A C 1
ATOM 683 O O . THR A 1 89 ? -2.224 -11.683 -0.885 1.00 98.06 89 THR A O 1
ATOM 686 N N . LEU A 1 90 ? -2.415 -9.511 -0.324 1.00 97.50 90 LEU A N 1
ATOM 687 C CA . LEU A 1 90 ? -1.421 -9.431 0.736 1.00 97.50 90 LEU A CA 1
ATOM 688 C C . LEU A 1 90 ? -2.147 -9.073 2.031 1.00 97.50 90 LEU A C 1
ATOM 690 O O . LEU A 1 90 ? -2.978 -8.169 2.038 1.00 97.50 90 LEU A O 1
ATOM 694 N N . HIS A 1 91 ? -1.827 -9.767 3.118 1.00 96.94 91 HIS A N 1
ATOM 695 C CA . HIS A 1 91 ? -2.480 -9.564 4.407 1.00 96.94 91 HIS A CA 1
ATOM 696 C C . HIS A 1 91 ? -1.534 -8.880 5.384 1.00 96.94 91 HIS A C 1
ATOM 698 O O . HIS A 1 91 ? -0.360 -9.249 5.468 1.00 96.94 91 HIS A O 1
ATOM 704 N N . ILE A 1 92 ? -2.056 -7.906 6.127 1.00 94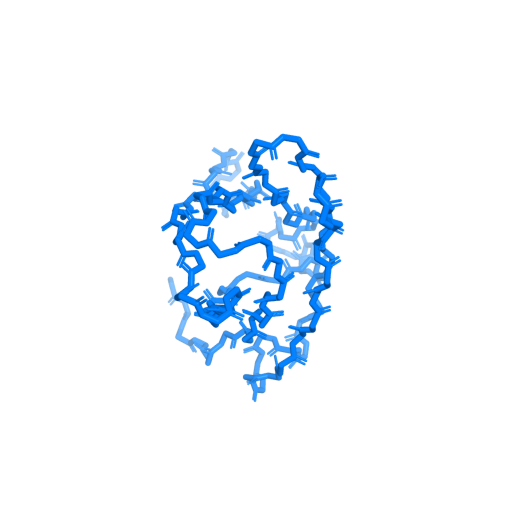.81 92 ILE A N 1
ATOM 705 C CA . ILE A 1 92 ? -1.389 -7.361 7.307 1.00 94.81 92 ILE A CA 1
ATOM 706 C C . ILE A 1 92 ? -2.381 -7.311 8.465 1.00 94.81 92 ILE A C 1
ATOM 708 O O . ILE A 1 92 ? -3.526 -6.885 8.300 1.00 94.81 92 ILE A O 1
ATOM 712 N N . ASP A 1 93 ? -1.897 -7.683 9.641 1.00 93.88 93 ASP A N 1
ATOM 713 C CA . ASP A 1 93 ? -2.612 -7.504 10.894 1.00 93.88 93 ASP A CA 1
ATOM 714 C C . ASP A 1 93 ? -1.890 -6.417 11.690 1.00 93.88 93 ASP A C 1
ATOM 716 O O . ASP A 1 93 ? -0.702 -6.523 12.004 1.00 93.88 93 ASP A O 1
ATOM 720 N N . LEU A 1 94 ? -2.599 -5.324 11.948 1.00 89.88 94 LEU A N 1
ATOM 721 C CA . LEU A 1 94 ? -2.113 -4.219 12.754 1.00 89.88 94 LEU A CA 1
ATOM 722 C C . LEU A 1 94 ? -2.393 -4.528 14.227 1.00 89.88 94 LEU A C 1
ATOM 724 O O . LEU A 1 94 ? -3.480 -5.019 14.543 1.00 89.88 94 LEU A O 1
ATOM 728 N N . PRO A 1 95 ? -1.448 -4.235 15.134 1.00 82.06 95 PRO A N 1
ATOM 729 C CA . PRO A 1 95 ? -1.659 -4.477 16.550 1.00 82.06 95 PRO A CA 1
ATOM 730 C C . PRO A 1 95 ? -2.860 -3.672 17.056 1.00 82.06 95 PRO A C 1
ATOM 732 O O . PRO A 1 95 ? -3.038 -2.499 16.716 1.00 82.06 95 PRO A O 1
ATOM 735 N N . SER A 1 96 ? -3.678 -4.318 17.881 1.00 66.50 96 SER A N 1
ATOM 736 C CA . SER A 1 96 ? -4.674 -3.642 18.705 1.00 66.50 96 SER A CA 1
ATOM 737 C C . SER A 1 96 ? -3.917 -2.845 19.766 1.00 66.50 96 SER A C 1
ATOM 739 O O . SER A 1 96 ? -3.184 -3.446 20.552 1.00 66.50 96 SER A O 1
ATOM 741 N N . GLY A 1 97 ? -4.020 -1.516 19.726 1.00 57.34 97 GLY A N 1
ATOM 742 C CA . GLY A 1 97 ? -3.490 -0.650 20.785 1.00 57.34 97 GLY A CA 1
ATOM 743 C C . GLY A 1 97 ? -4.160 -0.888 22.131 1.00 57.34 97 GLY A C 1
ATOM 744 O O . GLY A 1 97 ? -5.278 -1.456 22.145 1.00 57.34 97 GLY A O 1
#

Sequence (97 aa):
YEFVPGAILSISGPPLAKLTIEYKYRSMAGRDRVYKKTVVTGQSGKVDVTLPYSSERPDIGQTSRYQIEGIGVSTSLFVPENSVMTGRTLHIDLPSG

InterPro domains:
  IPR041154 Archaeal glycosylation protein B, peripheral domain [PF18079] (6-89)

Foldseek 3Di:
DDDWLAAKEKEAEDAQWKKKKWFWFQAPVRDIDIDIDIDTQHRRRIDIDGHQAALPCVVGGRNTWIWMDTVVDTDTHGGHPVSRRPRHYDYDYTDYD